Protein AF-A0AA51PBU8-F1 (afdb_monomer_lite)

Structure (mmCIF, N/CA/C/O backbone):
data_AF-A0AA51PBU8-F1
#
_entry.id   AF-A0AA51PBU8-F1
#
loop_
_atom_site.group_PDB
_atom_site.id
_atom_site.type_symbol
_atom_site.label_atom_id
_atom_site.label_alt_id
_atom_site.label_comp_id
_atom_site.label_asym_id
_atom_site.label_entity_id
_atom_site.label_seq_id
_atom_site.pdbx_PDB_ins_code
_atom_site.Cartn_x
_atom_site.Cartn_y
_atom_site.Cartn_z
_atom_site.occupancy
_atom_site.B_iso_or_equiv
_atom_site.auth_seq_id
_atom_site.auth_comp_id
_atom_site.auth_asym_id
_atom_site.auth_atom_id
_atom_site.pdbx_PDB_model_num
ATOM 1 N N . THR A 1 1 ? -1.790 16.701 -1.421 1.00 53.75 1 THR A N 1
ATOM 2 C CA . THR A 1 1 ? -1.256 15.634 -2.297 1.00 53.75 1 THR A CA 1
ATOM 3 C C . THR A 1 1 ? -1.842 14.306 -1.857 1.00 53.75 1 THR A C 1
ATOM 5 O O . THR A 1 1 ? -1.953 14.106 -0.649 1.00 53.75 1 THR A O 1
ATOM 8 N N . PRO A 1 2 ? -2.290 13.420 -2.764 1.00 56.34 2 PRO A N 1
ATOM 9 C CA . PRO A 1 2 ? -2.768 12.097 -2.365 1.00 56.34 2 PRO A CA 1
ATOM 10 C C . PRO A 1 2 ? -1.676 11.413 -1.532 1.00 56.34 2 PRO A C 1
ATOM 12 O O . PRO A 1 2 ? -0.549 11.237 -1.988 1.00 56.34 2 PRO A O 1
ATOM 15 N N . LYS A 1 3 ? -1.992 11.115 -0.265 1.00 63.84 3 LYS A N 1
ATOM 16 C CA . LYS A 1 3 ? -1.020 10.666 0.752 1.00 63.84 3 LYS A CA 1
ATOM 17 C C . LYS A 1 3 ? -0.410 9.300 0.406 1.00 63.84 3 LYS A C 1
ATOM 19 O O . LYS A 1 3 ? 0.650 8.950 0.921 1.00 63.84 3 LYS A O 1
ATOM 24 N N . TYR A 1 4 ? -1.077 8.562 -0.483 1.00 70.19 4 TYR A N 1
ATOM 25 C CA . TYR A 1 4 ? -0.679 7.271 -1.014 1.00 70.19 4 TYR A CA 1
ATOM 26 C C . TYR A 1 4 ? -1.036 7.230 -2.511 1.00 70.19 4 TYR A C 1
ATOM 28 O O . TYR A 1 4 ? -2.185 7.475 -2.870 1.00 70.19 4 TYR A O 1
ATOM 36 N N . GLY A 1 5 ? -0.045 7.016 -3.382 1.00 75.06 5 GLY A N 1
ATOM 37 C C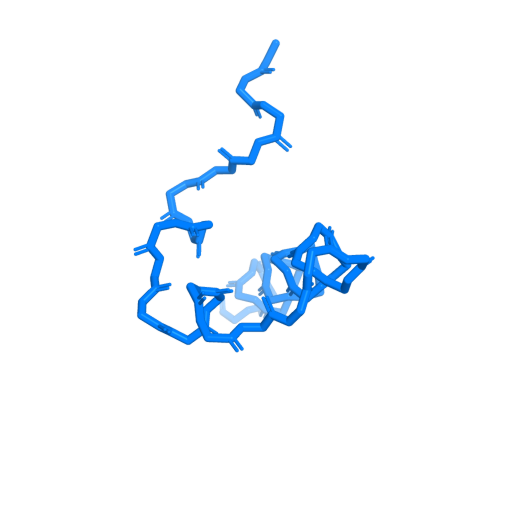A . GLY A 1 5 ? -0.241 6.988 -4.839 1.00 75.06 5 GLY A CA 1
ATOM 38 C C . GLY A 1 5 ? -0.928 5.708 -5.332 1.00 75.06 5 GLY A C 1
ATOM 39 O O . GLY A 1 5 ? -1.348 4.869 -4.536 1.00 75.06 5 GLY A O 1
ATOM 40 N N . LEU A 1 6 ? -0.971 5.512 -6.654 1.00 82.12 6 LEU A N 1
ATOM 41 C CA . LEU A 1 6 ? -1.611 4.352 -7.304 1.00 82.12 6 LEU A CA 1
ATOM 42 C C . LEU A 1 6 ? -1.094 2.991 -6.789 1.00 82.12 6 LEU A C 1
ATOM 44 O O . LEU A 1 6 ? -1.835 2.014 -6.737 1.00 82.12 6 LEU A O 1
ATOM 48 N N . LEU A 1 7 ? 0.152 2.943 -6.309 1.00 83.31 7 LEU A N 1
ATOM 49 C CA . LEU A 1 7 ? 0.774 1.749 -5.724 1.00 83.31 7 LEU A CA 1
ATOM 50 C C . LEU A 1 7 ? 0.100 1.266 -4.428 1.00 83.31 7 LEU A C 1
ATOM 52 O O . LEU A 1 7 ? 0.227 0.096 -4.067 1.00 83.31 7 LEU A O 1
ATOM 56 N N . TYR A 1 8 ? -0.625 2.134 -3.720 1.00 85.81 8 TYR A N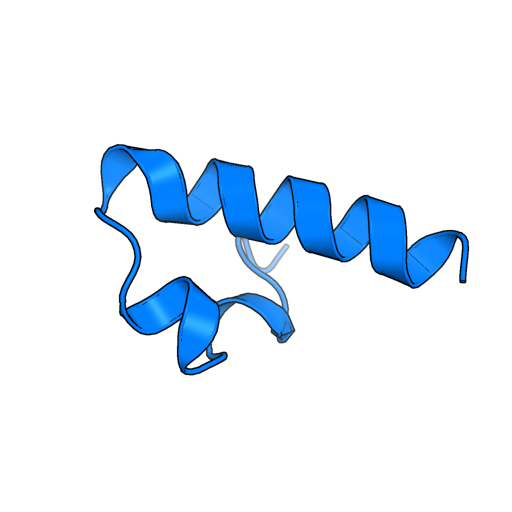 1
ATOM 57 C CA . TYR A 1 8 ? -1.26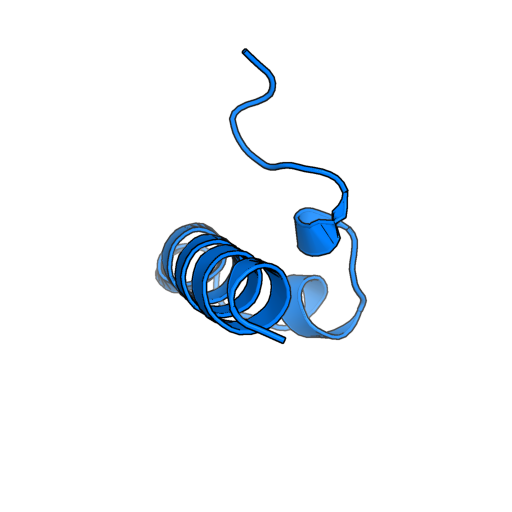4 1.799 -2.444 1.00 85.81 8 TYR A CA 1
ATOM 58 C C . TYR A 1 8 ? -2.504 0.914 -2.588 1.00 85.81 8 TYR A C 1
ATOM 60 O O . TYR A 1 8 ? -2.822 0.152 -1.676 1.00 85.81 8 TYR A O 1
ATOM 68 N N . HIS A 1 9 ? -3.166 0.983 -3.745 1.00 85.12 9 HIS A N 1
ATOM 69 C CA . HIS A 1 9 ? -4.293 0.118 -4.094 1.00 85.12 9 HIS A CA 1
ATOM 70 C C . HIS A 1 9 ? -3.863 -1.243 -4.653 1.00 85.12 9 HIS A C 1
ATOM 72 O O . HIS A 1 9 ? -4.715 -2.078 -4.946 1.00 85.12 9 HIS A O 1
ATOM 78 N N . SER A 1 10 ? -2.558 -1.508 -4.772 1.00 86.62 10 SER A N 1
ATOM 79 C CA . SER A 1 10 ? -2.090 -2.831 -5.179 1.00 86.62 10 SER A CA 1
ATOM 80 C C . SER A 1 10 ? -2.496 -3.899 -4.159 1.00 86.62 10 SER A C 1
ATOM 82 O O . SER A 1 10 ? -2.475 -3.684 -2.943 1.00 86.62 10 SER A O 1
ATOM 84 N N . THR A 1 11 ? -2.822 -5.089 -4.658 1.00 87.75 11 THR A N 1
ATOM 85 C CA . THR A 1 11 ? -3.173 -6.257 -3.834 1.00 87.75 11 THR A CA 1
ATOM 86 C C . THR A 1 11 ? -2.067 -6.608 -2.833 1.00 87.75 11 THR A C 1
ATOM 88 O O . THR A 1 11 ? -2.353 -7.017 -1.708 1.00 87.75 11 THR A O 1
ATOM 91 N N . PHE A 1 12 ? -0.804 -6.370 -3.195 1.00 87.19 12 PHE A N 1
ATOM 92 C CA . PHE A 1 12 ? 0.360 -6.550 -2.329 1.00 87.19 12 PHE A CA 1
ATOM 93 C C . PHE A 1 12 ? 0.353 -5.609 -1.113 1.00 87.19 12 PHE A C 1
ATOM 95 O O . PHE A 1 12 ? 0.490 -6.063 0.024 1.00 87.19 12 PHE A O 1
ATOM 102 N N . ILE A 1 13 ? 0.129 -4.307 -1.324 1.00 90.12 13 ILE A N 1
ATOM 103 C CA . ILE A 1 13 ? 0.031 -3.330 -0.230 1.00 90.12 13 ILE A CA 1
ATOM 104 C C . ILE A 1 13 ? -1.254 -3.548 0.577 1.00 90.12 13 ILE A C 1
ATOM 106 O O . ILE A 1 13 ? -1.238 -3.403 1.797 1.00 90.12 13 ILE A O 1
ATOM 110 N N . GLY A 1 14 ? -2.349 -3.960 -0.069 1.00 87.94 14 GLY A N 1
ATOM 111 C CA . GLY A 1 14 ? -3.627 -4.291 0.565 1.00 87.94 14 GLY A CA 1
ATOM 112 C C . GLY A 1 14 ? -3.521 -5.344 1.673 1.00 87.94 14 GLY A C 1
ATOM 113 O O . GLY A 1 14 ? -4.179 -5.198 2.702 1.00 87.94 14 GLY A O 1
ATOM 114 N N . ARG A 1 15 ? -2.643 -6.340 1.492 1.00 90.06 15 ARG A N 1
ATOM 115 C CA . ARG A 1 15 ? -2.373 -7.428 2.450 1.00 90.06 15 ARG A CA 1
ATOM 116 C C . ARG A 1 15 ? -1.424 -7.036 3.588 1.00 90.06 15 ARG A C 1
ATOM 118 O O . ARG A 1 15 ? -1.313 -7.771 4.565 1.00 90.06 15 ARG A O 1
ATOM 125 N N . ALA A 1 16 ? -0.725 -5.907 3.480 1.00 87.88 16 ALA A N 1
ATOM 126 C CA . ALA A 1 16 ? 0.194 -5.456 4.515 1.00 87.88 16 ALA A CA 1
ATOM 127 C C . ALA A 1 16 ? -0.548 -4.840 5.711 1.00 87.88 16 ALA A C 1
ATOM 129 O O . ALA A 1 16 ? -1.496 -4.070 5.550 1.00 87.88 16 ALA A O 1
ATOM 130 N N . GLY A 1 17 ? -0.062 -5.120 6.926 1.00 89.94 17 GLY A N 1
ATOM 131 C CA . GLY A 1 17 ? -0.623 -4.551 8.153 1.00 89.94 17 GLY A CA 1
ATOM 132 C C . GLY A 1 17 ? -0.638 -3.015 8.146 1.00 89.94 17 GLY A C 1
ATOM 133 O O . GLY A 1 17 ? 0.272 -2.376 7.608 1.00 89.94 17 GLY A O 1
ATOM 134 N N . LEU A 1 18 ? -1.650 -2.416 8.787 1.00 85.75 18 LEU A N 1
ATOM 135 C CA . LEU A 1 18 ? -1.931 -0.968 8.774 1.00 85.75 18 LEU A CA 1
ATOM 136 C C . LEU A 1 18 ? -0.699 -0.099 9.097 1.00 85.75 18 LEU A C 1
ATOM 138 O O . LEU A 1 18 ? -0.428 0.876 8.400 1.00 85.75 18 LEU A O 1
ATOM 142 N N . LYS A 1 19 ? 0.107 -0.506 10.087 1.00 88.19 19 LYS A N 1
ATOM 143 C CA . LYS A 1 19 ? 1.355 0.172 10.495 1.00 88.19 19 LYS A CA 1
ATOM 144 C C . LYS A 1 19 ? 2.436 0.190 9.403 1.00 88.19 19 LYS A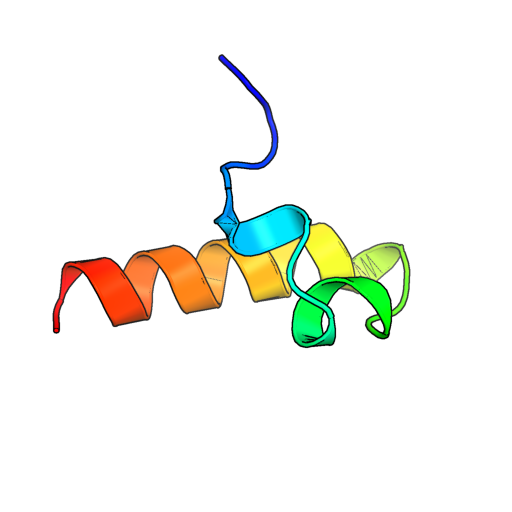 C 1
ATOM 146 O O . LYS A 1 19 ? 3.260 1.104 9.353 1.00 88.19 19 LYS A O 1
ATOM 151 N N . ASN A 1 20 ? 2.472 -0.823 8.539 1.00 89.00 20 ASN A N 1
ATOM 152 C CA . ASN A 1 20 ? 3.532 -1.011 7.543 1.00 89.00 20 ASN A CA 1
ATOM 153 C C . ASN A 1 20 ? 3.103 -0.600 6.130 1.00 89.00 20 ASN A C 1
ATOM 155 O O . ASN A 1 20 ? 3.963 -0.307 5.301 1.00 89.00 20 ASN A O 1
ATOM 159 N N . LYS A 1 21 ? 1.796 -0.486 5.875 1.00 88.94 21 LYS A N 1
ATOM 160 C CA . LYS A 1 21 ? 1.198 -0.137 4.578 1.00 88.94 21 LYS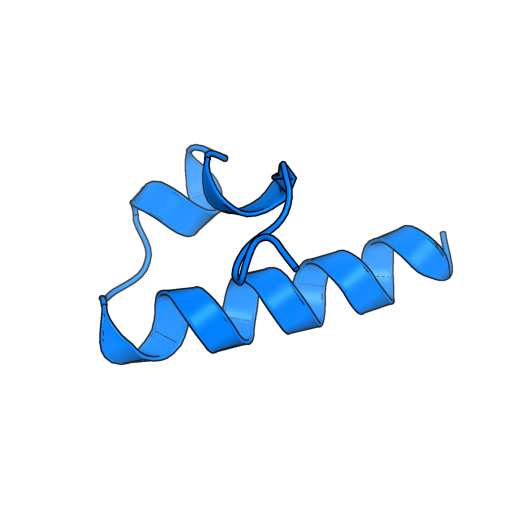 A CA 1
ATOM 161 C C . LYS A 1 21 ? 1.821 1.116 3.946 1.00 88.94 21 LYS A C 1
ATOM 163 O O . LYS A 1 21 ? 2.270 1.095 2.801 1.00 88.94 21 LYS A O 1
ATOM 168 N N . GLY A 1 22 ? 1.966 2.182 4.737 1.00 88.62 22 GLY A N 1
ATOM 169 C CA . GLY A 1 22 ? 2.581 3.441 4.298 1.00 88.62 22 GLY A CA 1
ATOM 170 C C . GLY A 1 22 ? 4.113 3.424 4.184 1.00 88.62 22 GLY A C 1
ATOM 171 O O . GLY A 1 22 ? 4.679 4.321 3.559 1.00 88.62 22 GLY A O 1
ATOM 172 N N . ARG A 1 23 ? 4.804 2.446 4.785 1.00 89.62 23 ARG A N 1
ATOM 173 C CA . ARG A 1 23 ? 6.256 2.251 4.613 1.00 89.62 23 ARG A CA 1
ATOM 174 C C . ARG A 1 23 ? 6.549 1.437 3.359 1.00 89.62 23 ARG A C 1
ATOM 176 O O . ARG A 1 23 ? 7.366 1.862 2.550 1.00 89.62 23 ARG A O 1
ATOM 183 N N . ILE A 1 24 ? 5.829 0.333 3.165 1.00 90.94 24 ILE A N 1
ATOM 184 C CA . ILE A 1 24 ? 6.011 -0.560 2.013 1.00 90.94 24 ILE A CA 1
ATOM 185 C C . ILE A 1 24 ? 5.644 0.165 0.714 1.00 90.94 24 ILE A C 1
ATOM 187 O O . ILE A 1 24 ? 6.409 0.106 -0.241 1.00 90.94 24 ILE A O 1
ATOM 191 N N . SER A 1 25 ? 4.547 0.934 0.692 1.00 89.88 25 SER A N 1
ATOM 192 C CA . SER A 1 25 ? 4.165 1.726 -0.488 1.00 89.88 25 SER A CA 1
ATOM 193 C C . SER A 1 25 ? 5.247 2.735 -0.896 1.00 89.88 25 SER A C 1
ATOM 195 O O . SER A 1 25 ? 5.494 2.919 -2.083 1.00 89.88 25 SER A O 1
ATOM 197 N N . ARG A 1 26 ? 5.927 3.347 0.080 1.00 89.94 26 ARG A N 1
ATOM 198 C CA . ARG A 1 26 ? 6.982 4.345 -0.148 1.00 89.94 26 ARG A CA 1
ATOM 199 C C . ARG A 1 26 ? 8.288 3.704 -0.611 1.00 89.94 26 ARG A C 1
ATOM 201 O O . ARG A 1 26 ? 8.932 4.209 -1.520 1.00 89.94 26 ARG A O 1
ATOM 208 N N . TYR A 1 27 ? 8.645 2.572 -0.008 1.00 90.38 27 TYR A N 1
ATOM 209 C CA . TYR A 1 27 ? 9.793 1.772 -0.424 1.00 90.38 27 TYR A CA 1
ATOM 210 C C . TYR A 1 27 ? 9.635 1.283 -1.867 1.00 90.38 27 TYR A C 1
ATOM 212 O O . TYR A 1 27 ? 10.549 1.444 -2.671 1.00 90.38 27 TYR A O 1
ATOM 220 N N . LEU A 1 28 ? 8.455 0.757 -2.209 1.00 89.31 28 LEU A N 1
ATOM 221 C CA . LEU A 1 28 ? 8.156 0.285 -3.557 1.00 89.31 28 LEU A CA 1
ATOM 222 C C . LEU A 1 28 ? 8.178 1.425 -4.577 1.00 89.31 28 LEU A C 1
ATOM 224 O O . LEU A 1 28 ? 8.789 1.267 -5.626 1.00 89.31 28 LEU A O 1
ATOM 228 N N . ALA A 1 29 ? 7.567 2.572 -4.259 1.00 89.25 29 ALA A N 1
ATOM 229 C CA . ALA A 1 29 ? 7.601 3.747 -5.127 1.00 89.25 29 ALA A CA 1
ATOM 230 C C . ALA A 1 29 ? 9.043 4.155 -5.457 1.00 89.25 29 ALA A C 1
ATOM 232 O O . ALA A 1 29 ? 9.390 4.260 -6.626 1.00 89.25 29 ALA A O 1
ATOM 233 N N . ASN A 1 30 ? 9.906 4.265 -4.442 1.00 89.06 30 ASN A N 1
ATOM 234 C CA . ASN A 1 30 ? 11.313 4.607 -4.646 1.00 89.06 30 ASN A CA 1
ATOM 235 C C . ASN A 1 30 ? 12.065 3.566 -5.485 1.00 89.06 30 ASN A C 1
ATOM 237 O O . ASN A 1 30 ? 12.898 3.940 -6.301 1.00 89.06 30 ASN A O 1
ATOM 241 N N . LYS A 1 31 ? 11.793 2.268 -5.305 1.00 87.44 31 LYS A N 1
ATOM 242 C CA . LYS A 1 31 ? 12.429 1.217 -6.117 1.00 87.44 31 LYS A CA 1
ATOM 243 C C . LYS A 1 31 ? 11.937 1.222 -7.563 1.00 87.44 31 LYS A C 1
ATOM 245 O O . LYS A 1 31 ? 12.738 1.000 -8.458 1.00 87.44 31 LYS A O 1
ATOM 250 N N . CYS A 1 32 ? 10.658 1.508 -7.784 1.00 84.31 32 CYS A N 1
ATOM 251 C CA . CYS A 1 32 ? 10.068 1.571 -9.116 1.00 84.31 32 CYS A CA 1
ATOM 252 C C . CYS A 1 32 ? 10.469 2.840 -9.883 1.00 84.31 32 CYS 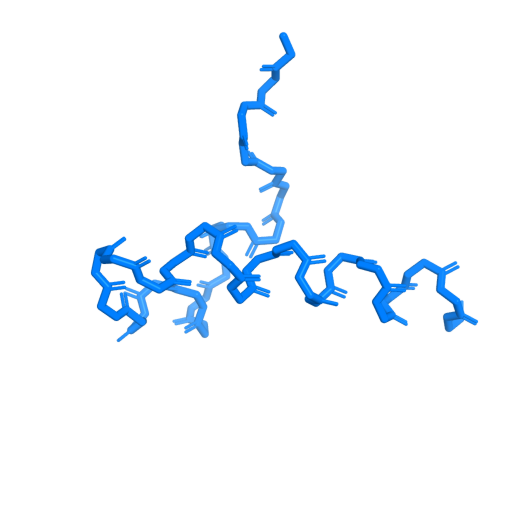A C 1
ATOM 254 O O . CYS A 1 32 ? 10.504 2.808 -11.100 1.00 84.31 32 CYS A O 1
ATOM 256 N N . SER A 1 33 ? 10.777 3.944 -9.195 1.00 81.69 33 SER A N 1
ATOM 257 C CA . SER A 1 33 ? 11.268 5.175 -9.834 1.00 81.69 33 SER A CA 1
ATOM 258 C C . SER A 1 33 ? 12.736 5.114 -10.265 1.00 81.69 33 SER A C 1
ATOM 260 O O . SER A 1 33 ? 13.177 5.986 -11.002 1.00 81.69 33 SER A O 1
ATOM 262 N N . ILE A 1 34 ? 13.496 4.140 -9.759 1.00 79.06 34 ILE A N 1
ATOM 263 C CA . ILE A 1 34 ? 14.895 3.892 -10.149 1.00 79.06 34 ILE A CA 1
ATOM 264 C C . ILE A 1 34 ? 14.969 2.846 -11.276 1.00 79.06 34 ILE A C 1
ATOM 266 O O . ILE A 1 34 ? 16.002 2.732 -11.931 1.00 79.06 34 ILE A O 1
ATOM 270 N N . ALA A 1 35 ? 13.897 2.071 -11.453 1.00 62.03 35 ALA A N 1
ATOM 271 C CA . ALA A 1 35 ? 13.768 1.059 -12.494 1.00 62.03 35 ALA A CA 1
ATOM 272 C C . ALA A 1 35 ? 13.518 1.681 -13.872 1.00 62.03 35 ALA A C 1
ATOM 274 O O . ALA A 1 35 ? 12.916 2.779 -13.927 1.00 62.03 35 ALA A O 1
#

Organism: NCBI:txid2847515

Radius of gyration: 9.31 Å; chains: 1; bounding box: 19×23×23 Å

InterPro domains:
  IPR002687 Nop domain [PF01798] (1-35)
  IPR002687 Nop domain [PS51358] (1-35)
  IPR036070 Nop domain superfamily [SSF89124] (1-35)
  IPR042239 Nop, C-terminal domain [G3DSA:1.10.246.90] (1-35)
  IPR045056 Nucleolar protein Nop56/Nop58 [PTHR10894] (1-35)

Secondary structure (DSSP, 8-state):
--SS-GGGGSHHHHTS-HHHHHHHHHHHHHHHTT-

Sequence (35 aa):
TPKYGLLYHSTFIGRAGLKNKGRISRYLANKCSIA

pLDDT: mean 83.33, std 9.87, range [53.75, 90.94]

Foldseek 3Di:
DPLADPQLPDPVLVPDDPVCSSVVSVVVVVVVVVD